Protein AF-A0A8D8WNQ8-F1 (afdb_monomer)

Secondary structure (DSSP, 8-state):
-HHHHHHHHHHHHHH-GGG-SHHHHHHSHHHHHHHHHHHHHHHHHHHHHHHHHHHHHHHHHHHHHTS--------------------TT----TTTT-PPPPP--------

Sequence (111 aa):
MAVMKMCHILHERATKFWLRPDFLFYLSSYSKQQVKLLNIIHTLTKRVVKEKKETLEKNRNEMLSDIPIPPVGLKKEDNIVKDKSVLEGLSYGQSAGLEPRPPKVKKNYLK

Mean predicted aligned error: 17.83 Å

pLDDT: mean 71.75, std 17.75, range [32.66, 95.56]

Solvent-accessible surface area (backbone atoms only — not comparable to full-atom values): 7296 Å² total; per-residue (Å²): 113,54,68,62,54,45,51,49,56,52,50,53,41,71,70,36,75,84,45,58,52,66,67,59,34,62,74,32,76,61,43,64,51,48,53,55,38,49,50,54,52,48,53,53,53,51,47,56,55,50,51,55,49,52,52,50,54,49,54,52,50,56,65,52,68,78,51,95,70,82,95,74,82,85,75,90,74,94,68,97,71,91,75,81,75,73,70,92,76,75,85,78,66,93,66,88,74,73,72,80,78,77,84,84,77,81,82,78,78,81,130

Nearest PDB structures (foldseek):
  6c94-assembly1_A  TM=8.246E-01  e=1.575E-01  Oryctolagus cuniculus

Radius of gyration: 28.08 Å; Cα contacts (8 Å, |Δi|>4): 21; chains: 1; bounding box: 57×80×53 Å

Structure (mmCIF, N/CA/C/O backbone):
data_AF-A0A8D8WNQ8-F1
#
_entry.id   AF-A0A8D8WNQ8-F1
#
loop_
_atom_site.group_PDB
_atom_site.id
_atom_site.type_symbol
_atom_site.label_atom_id
_atom_site.label_alt_id
_atom_site.label_comp_id
_atom_site.label_asym_id
_atom_site.label_entity_id
_atom_site.label_seq_id
_atom_site.pdbx_PDB_ins_code
_atom_site.Cartn_x
_atom_site.Cartn_y
_atom_site.Cartn_z
_atom_site.occupancy
_atom_site.B_iso_or_equiv
_atom_site.auth_seq_id
_atom_site.auth_comp_id
_atom_site.auth_asym_id
_atom_site.auth_atom_id
_atom_site.pdbx_PDB_model_num
ATOM 1 N N . MET A 1 1 ? 9.701 -3.692 6.162 1.00 72.06 1 MET A N 1
ATOM 2 C CA . MET A 1 1 ? 10.330 -2.984 5.016 1.00 72.06 1 MET A CA 1
ATOM 3 C C . MET A 1 1 ? 9.46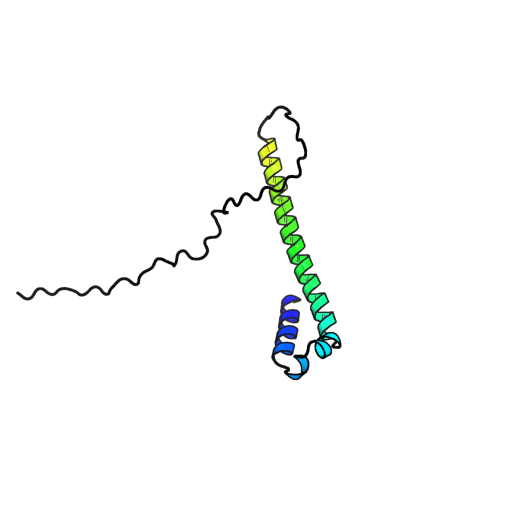4 -2.973 3.735 1.00 72.06 1 MET A C 1
ATOM 5 O O . MET A 1 1 ? 10.015 -2.889 2.645 1.00 72.06 1 MET A O 1
ATOM 9 N N . ALA A 1 2 ? 8.125 -3.051 3.808 1.00 83.25 2 ALA A N 1
ATOM 10 C CA . ALA A 1 2 ? 7.283 -3.086 2.597 1.00 83.25 2 ALA A CA 1
ATOM 11 C C . ALA A 1 2 ? 7.305 -1.752 1.821 1.00 83.25 2 ALA A C 1
ATOM 13 O O . ALA A 1 2 ? 7.481 -1.747 0.608 1.00 83.25 2 ALA A O 1
ATOM 14 N N . VAL A 1 3 ? 7.239 -0.621 2.531 1.00 88.56 3 VAL A N 1
ATOM 15 C CA . VAL A 1 3 ? 7.318 0.725 1.933 1.00 88.56 3 VAL A CA 1
ATOM 16 C C . VAL A 1 3 ? 8.647 0.938 1.195 1.00 88.56 3 VAL A C 1
ATOM 18 O O . VAL A 1 3 ? 8.644 1.346 0.041 1.00 88.56 3 VAL A O 1
ATOM 21 N N . MET A 1 4 ? 9.779 0.556 1.802 1.00 90.06 4 MET A N 1
ATOM 22 C CA . MET A 1 4 ? 11.106 0.680 1.173 1.00 90.06 4 MET A CA 1
ATOM 23 C C . MET A 1 4 ? 11.213 -0.115 -0.135 1.00 90.06 4 MET A C 1
ATOM 25 O O . MET A 1 4 ? 11.732 0.390 -1.126 1.00 90.06 4 MET A O 1
ATOM 29 N N . LYS A 1 5 ? 10.671 -1.341 -0.159 1.00 88.12 5 LYS A N 1
ATOM 30 C CA . LYS A 1 5 ? 10.635 -2.176 -1.369 1.00 88.12 5 LYS A CA 1
ATOM 31 C C . LYS A 1 5 ? 9.732 -1.579 -2.454 1.00 88.12 5 LYS A C 1
ATOM 33 O O . LYS A 1 5 ? 10.077 -1.657 -3.627 1.00 88.12 5 LYS A O 1
ATOM 38 N N . MET A 1 6 ? 8.616 -0.948 -2.078 1.00 89.19 6 MET A N 1
ATOM 39 C CA . MET A 1 6 ? 7.738 -0.253 -3.027 1.00 89.19 6 MET A CA 1
ATOM 40 C C . MET A 1 6 ? 8.445 0.951 -3.658 1.00 89.19 6 MET A C 1
ATOM 42 O O . MET A 1 6 ? 8.436 1.081 -4.879 1.00 89.19 6 MET A O 1
ATOM 46 N N . CYS A 1 7 ? 9.093 1.792 -2.847 1.00 85.75 7 CYS A N 1
ATOM 47 C CA . CYS A 1 7 ? 9.841 2.950 -3.339 1.00 85.75 7 CYS A CA 1
ATOM 48 C C . CYS A 1 7 ? 11.001 2.540 -4.253 1.00 85.75 7 CYS A C 1
ATOM 50 O O . CYS A 1 7 ? 11.247 3.204 -5.253 1.00 85.75 7 CYS A O 1
ATOM 52 N N . HIS A 1 8 ? 11.682 1.430 -3.952 1.00 86.31 8 HIS A N 1
ATOM 53 C CA . HIS A 1 8 ? 12.756 0.916 -4.799 1.00 86.31 8 HIS A CA 1
ATOM 54 C C . HIS A 1 8 ? 12.254 0.533 -6.198 1.00 86.31 8 HIS A C 1
ATOM 56 O O . HIS A 1 8 ? 12.802 1.009 -7.186 1.00 86.31 8 HIS A O 1
ATOM 62 N N . ILE A 1 9 ? 11.156 -0.227 -6.284 1.00 86.38 9 ILE A N 1
ATOM 63 C CA . ILE A 1 9 ? 10.536 -0.607 -7.566 1.00 86.38 9 ILE A CA 1
ATOM 64 C C . ILE A 1 9 ? 10.050 0.635 -8.333 1.00 86.38 9 ILE A C 1
ATOM 66 O O . ILE A 1 9 ? 10.201 0.713 -9.551 1.00 86.38 9 ILE A O 1
ATOM 70 N N . LEU A 1 10 ? 9.494 1.625 -7.627 1.00 85.19 10 LEU A N 1
ATOM 71 C CA . LEU A 1 10 ? 9.053 2.890 -8.222 1.00 85.19 10 LEU A CA 1
ATOM 72 C C . LEU A 1 10 ? 10.220 3.690 -8.809 1.00 85.19 10 LEU A C 1
ATOM 74 O O . LEU A 1 10 ? 10.135 4.144 -9.949 1.00 85.19 10 LEU A O 1
ATOM 78 N N . HIS A 1 11 ? 11.316 3.829 -8.061 1.00 86.62 11 HIS A N 1
ATOM 79 C CA . HIS A 1 11 ? 12.521 4.488 -8.558 1.00 86.62 11 HIS A CA 1
ATOM 80 C C . HIS A 1 11 ? 13.138 3.728 -9.728 1.00 86.62 11 HIS A C 1
ATOM 82 O O . HIS A 1 11 ? 13.542 4.348 -10.703 1.00 86.62 11 HIS A O 1
ATOM 88 N N . GLU A 1 12 ? 13.160 2.400 -9.679 1.00 84.38 12 GLU A N 1
ATOM 89 C CA . GLU A 1 12 ? 13.709 1.577 -10.754 1.00 84.38 12 GLU A CA 1
ATOM 90 C C . GLU A 1 12 ? 12.890 1.688 -12.052 1.00 84.38 12 GLU A C 1
ATOM 92 O O . GLU A 1 12 ? 13.455 1.693 -13.147 1.00 84.38 12 GLU A O 1
ATOM 97 N N . ARG A 1 13 ? 11.567 1.871 -11.943 1.00 79.38 13 ARG A N 1
ATOM 98 C CA . ARG A 1 13 ? 10.690 2.200 -13.078 1.00 79.38 13 ARG A CA 1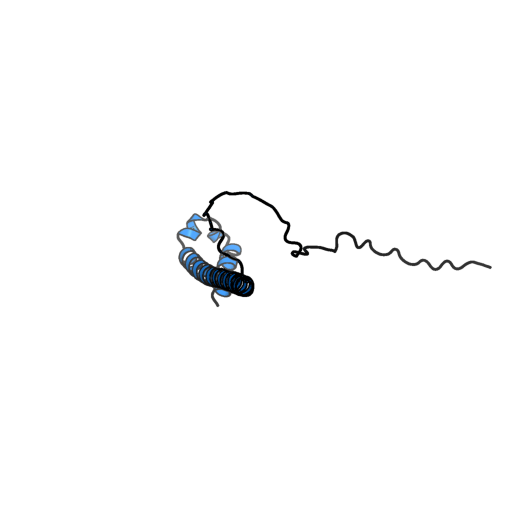
ATOM 99 C C . ARG A 1 13 ? 10.930 3.617 -13.608 1.00 79.38 13 ARG A C 1
ATOM 101 O O . ARG A 1 13 ? 10.835 3.834 -14.812 1.00 79.38 13 ARG A O 1
ATOM 108 N N . ALA A 1 14 ? 11.226 4.572 -12.730 1.00 81.12 14 ALA A N 1
ATOM 109 C CA . ALA A 1 14 ? 11.478 5.959 -13.117 1.00 81.12 14 ALA A CA 1
ATOM 110 C C . ALA A 1 14 ? 12.851 6.150 -13.788 1.00 81.12 14 ALA A C 1
ATOM 112 O O . ALA A 1 14 ? 12.987 7.007 -14.658 1.00 81.12 14 ALA A O 1
ATOM 113 N N . THR A 1 15 ? 13.856 5.349 -13.419 1.00 83.94 15 THR A N 1
ATOM 114 C CA . THR A 1 15 ? 15.216 5.439 -13.977 1.00 83.94 15 THR A CA 1
ATOM 115 C C . THR A 1 15 ? 15.388 4.641 -15.267 1.00 83.94 15 THR A C 1
ATOM 117 O O . THR A 1 15 ? 16.119 5.068 -16.161 1.00 83.94 15 THR A O 1
ATOM 120 N N . LYS A 1 16 ? 14.710 3.497 -15.415 1.00 80.88 16 LYS A N 1
ATOM 121 C CA . LYS A 1 16 ? 14.808 2.671 -16.625 1.00 80.88 16 LYS A CA 1
ATOM 122 C C . LYS A 1 16 ? 13.810 3.138 -17.679 1.00 80.88 16 LYS A C 1
ATOM 124 O O . LYS A 1 16 ? 12.645 2.750 -17.670 1.00 80.88 16 LYS A O 1
ATOM 129 N N . PHE A 1 17 ? 14.301 3.896 -18.659 1.00 73.75 17 PHE A N 1
ATOM 130 C CA . PHE A 1 17 ? 13.499 4.399 -19.782 1.00 73.75 17 PHE A CA 1
ATOM 131 C C . PHE A 1 17 ? 12.774 3.281 -20.563 1.00 73.75 17 PHE A C 1
ATOM 133 O O . PHE A 1 17 ? 11.673 3.486 -21.065 1.00 73.75 17 PHE A O 1
ATOM 140 N N . TRP A 1 18 ? 13.346 2.072 -20.596 1.00 72.00 18 TRP A N 1
ATOM 141 C CA . TRP A 1 18 ? 12.761 0.897 -21.256 1.00 72.00 18 TRP A CA 1
ATOM 142 C C . TRP A 1 18 ? 11.550 0.296 -20.522 1.00 72.00 18 TRP A C 1
ATOM 144 O O . TRP A 1 18 ? 10.758 -0.426 -21.117 1.00 72.00 18 TRP A O 1
ATOM 154 N N . LEU A 1 19 ? 11.383 0.591 -19.229 1.00 68.94 19 LEU A N 1
ATOM 155 C CA . LEU A 1 19 ? 10.265 0.114 -18.403 1.00 68.94 19 LEU A CA 1
ATOM 156 C C . LEU A 1 19 ? 9.113 1.133 -18.313 1.00 68.94 19 LEU A C 1
ATOM 158 O O . LEU A 1 19 ? 8.160 0.940 -17.558 1.00 68.94 19 LEU A O 1
ATOM 162 N N . ARG A 1 20 ? 9.219 2.230 -19.071 1.00 70.88 20 ARG A N 1
ATOM 163 C CA . ARG A 1 20 ? 8.237 3.310 -19.159 1.00 70.88 20 ARG A CA 1
ATOM 164 C C . ARG A 1 20 ? 6.915 2.909 -19.835 1.00 70.88 20 ARG A C 1
ATOM 166 O O . ARG A 1 20 ? 5.886 3.344 -19.318 1.00 70.88 20 ARG A O 1
ATOM 173 N N . PRO A 1 21 ? 6.882 2.107 -20.922 1.00 80.75 21 PRO A N 1
ATOM 174 C CA . PRO A 1 21 ? 5.613 1.647 -21.482 1.00 80.75 21 PRO A CA 1
ATOM 175 C C . PRO A 1 21 ? 4.920 0.648 -20.544 1.00 80.75 21 PRO A C 1
ATOM 177 O O . PRO A 1 21 ? 5.500 -0.363 -20.137 1.00 80.75 21 PRO A O 1
ATOM 180 N N . ASP A 1 22 ? 3.647 0.912 -20.241 1.00 74.88 22 ASP A N 1
ATOM 181 C CA . ASP A 1 22 ? 2.854 0.152 -19.264 1.00 74.88 22 ASP A CA 1
ATOM 182 C C . ASP A 1 22 ? 2.711 -1.341 -19.602 1.00 74.88 22 ASP A C 1
ATOM 184 O O . ASP A 1 22 ? 2.625 -2.173 -18.699 1.00 74.88 22 ASP A O 1
ATOM 188 N N . PHE A 1 23 ? 2.765 -1.711 -20.886 1.00 77.25 23 PHE A N 1
ATOM 189 C CA . PHE A 1 23 ? 2.703 -3.107 -21.330 1.00 77.25 23 PHE A CA 1
ATOM 190 C C . PHE A 1 23 ? 3.900 -3.940 -20.840 1.00 77.25 23 PHE A C 1
ATOM 192 O O . PHE A 1 23 ? 3.721 -5.024 -20.282 1.00 77.25 23 PHE A O 1
ATOM 199 N N . LEU A 1 24 ? 5.124 -3.416 -20.986 1.00 77.00 24 LEU A N 1
ATOM 200 C CA . LEU A 1 24 ? 6.339 -4.095 -20.516 1.00 77.00 24 LEU A CA 1
ATOM 201 C C . LEU A 1 24 ? 6.369 -4.180 -18.991 1.00 77.00 24 LEU A C 1
ATOM 203 O O . LEU A 1 24 ? 6.840 -5.166 -18.424 1.00 77.00 24 LEU A O 1
ATOM 207 N N . PHE A 1 25 ? 5.824 -3.164 -18.324 1.00 78.38 25 PHE A N 1
ATOM 208 C CA . PHE A 1 25 ? 5.702 -3.161 -16.877 1.00 78.38 25 PHE A CA 1
ATOM 209 C C . PHE A 1 25 ? 4.713 -4.224 -16.376 1.00 78.38 25 PHE A C 1
ATOM 211 O O . PHE A 1 25 ? 5.014 -4.938 -15.420 1.00 78.38 25 PHE A O 1
ATOM 218 N N . TYR A 1 26 ? 3.560 -4.372 -17.036 1.00 78.62 26 TYR A N 1
ATOM 219 C CA . TYR A 1 26 ? 2.562 -5.380 -16.675 1.00 78.62 26 TYR A CA 1
ATOM 220 C C . TYR A 1 26 ? 3.058 -6.810 -16.926 1.00 78.62 26 TYR A C 1
ATOM 222 O O . TYR A 1 26 ? 2.797 -7.701 -16.116 1.00 78.62 26 TYR A O 1
ATOM 230 N N . LEU A 1 27 ? 3.814 -7.017 -18.010 1.00 80.88 27 LEU A N 1
ATOM 231 C CA . LEU A 1 27 ? 4.440 -8.303 -18.328 1.00 80.88 27 LEU A CA 1
ATOM 232 C C . LEU A 1 27 ? 5.574 -8.661 -17.350 1.00 80.88 27 LEU A C 1
ATOM 234 O O . LEU A 1 27 ? 5.889 -9.834 -17.143 1.00 80.88 27 LEU A O 1
ATOM 238 N N . SER A 1 28 ? 6.174 -7.658 -16.713 1.00 82.12 28 SER A N 1
ATOM 239 C CA . SER A 1 28 ? 7.260 -7.844 -15.763 1.00 82.12 28 SER A CA 1
ATOM 240 C 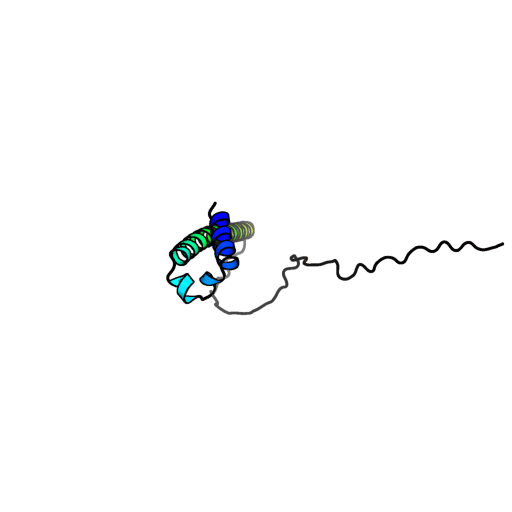C . SER A 1 28 ? 6.803 -8.396 -14.404 1.00 82.12 28 SER A C 1
ATOM 242 O O . SER A 1 28 ? 5.716 -8.116 -13.893 1.00 82.12 28 SER A O 1
ATOM 244 N N . SER A 1 29 ? 7.699 -9.131 -13.741 1.00 81.06 29 SER A N 1
ATOM 245 C CA . SER A 1 29 ? 7.524 -9.609 -12.366 1.00 81.06 29 SER A CA 1
ATOM 246 C C . SER A 1 29 ? 7.377 -8.474 -11.337 1.00 81.06 29 SER A C 1
ATOM 248 O O . SER A 1 29 ? 6.824 -8.710 -10.258 1.00 81.06 29 SER A O 1
ATOM 250 N N . TYR A 1 30 ? 7.797 -7.244 -11.668 1.00 82.69 30 TYR A N 1
ATOM 251 C CA . TYR A 1 30 ? 7.647 -6.063 -10.810 1.00 82.69 30 TYR A CA 1
ATOM 252 C C . TYR A 1 30 ? 6.181 -5.688 -10.553 1.00 82.69 30 TYR A C 1
ATOM 254 O O . TYR A 1 30 ? 5.847 -5.322 -9.425 1.00 82.69 30 TYR A O 1
ATOM 262 N N . SER A 1 31 ? 5.287 -5.853 -11.536 1.00 83.25 31 SER A N 1
ATOM 263 C CA . SER A 1 31 ? 3.852 -5.553 -11.390 1.00 83.25 31 SER A CA 1
ATOM 264 C C . SER A 1 31 ? 3.216 -6.370 -10.255 1.00 83.25 31 SER A C 1
ATOM 266 O O . SER A 1 31 ? 2.603 -5.828 -9.330 1.00 83.25 31 SER A O 1
ATOM 268 N N . LYS A 1 32 ? 3.475 -7.685 -10.231 1.00 88.12 32 LYS A N 1
ATOM 269 C CA . LYS A 1 32 ? 2.972 -8.592 -9.182 1.00 88.12 32 LYS A CA 1
ATOM 270 C C . LYS A 1 32 ? 3.517 -8.233 -7.797 1.00 88.12 32 LYS A C 1
ATOM 272 O O . LYS A 1 32 ? 2.811 -8.369 -6.798 1.00 88.12 32 LYS A O 1
A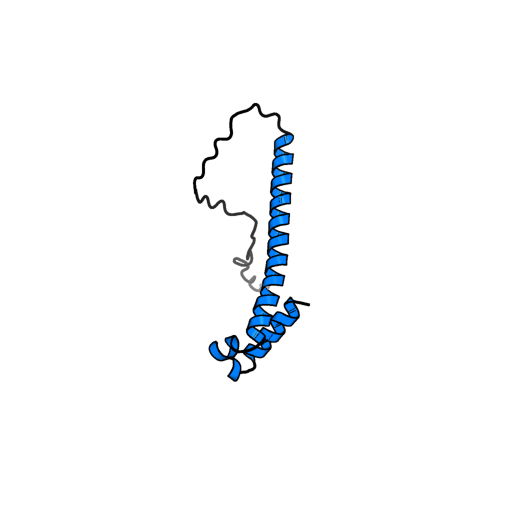TOM 277 N N . GLN A 1 33 ? 4.773 -7.792 -7.722 1.00 88.38 33 GLN A N 1
ATOM 278 C CA . GLN A 1 33 ? 5.395 -7.380 -6.463 1.00 88.38 33 GLN A CA 1
ATOM 279 C C . GLN A 1 33 ? 4.822 -6.054 -5.957 1.00 88.38 33 GLN A C 1
ATOM 281 O O . GLN A 1 33 ? 4.498 -5.953 -4.775 1.00 88.38 33 GLN A O 1
ATOM 286 N N . GLN A 1 34 ? 4.618 -5.075 -6.843 1.00 86.75 34 GLN A N 1
ATOM 287 C CA . GLN A 1 34 ? 4.006 -3.795 -6.494 1.00 86.75 34 GLN A CA 1
ATOM 288 C C . GLN A 1 34 ? 2.599 -3.989 -5.914 1.00 86.75 34 GLN A C 1
ATOM 290 O O . GLN A 1 34 ? 2.302 -3.431 -4.860 1.00 86.75 34 GLN A O 1
ATOM 295 N N . VAL A 1 35 ? 1.761 -4.831 -6.532 1.00 90.00 35 VAL A N 1
ATOM 296 C CA . VAL A 1 35 ? 0.401 -5.121 -6.035 1.00 90.00 35 VAL A CA 1
ATOM 297 C C . VAL A 1 35 ? 0.430 -5.753 -4.639 1.00 90.00 35 VAL A C 1
ATOM 299 O O . VAL A 1 35 ? -0.321 -5.343 -3.755 1.00 90.00 35 VAL A O 1
ATOM 302 N N . LYS A 1 36 ? 1.333 -6.712 -4.394 1.00 92.06 36 LYS A N 1
ATOM 303 C CA . LYS A 1 36 ? 1.493 -7.328 -3.063 1.00 92.06 36 LYS A CA 1
ATOM 304 C C . LYS A 1 36 ? 1.911 -6.308 -2.004 1.00 92.06 36 LYS A C 1
ATOM 306 O O . LYS A 1 36 ? 1.364 -6.309 -0.904 1.00 92.06 36 LYS A O 1
ATOM 311 N N . LEU A 1 37 ? 2.866 -5.438 -2.329 1.00 91.62 37 LEU A N 1
ATOM 312 C CA . LEU A 1 37 ? 3.345 -4.397 -1.417 1.00 91.62 37 LEU A CA 1
ATOM 313 C C . LEU A 1 37 ? 2.244 -3.375 -1.111 1.00 91.62 37 LEU A C 1
ATOM 315 O O . LEU A 1 37 ? 2.052 -3.015 0.050 1.00 91.62 37 LEU A O 1
ATOM 319 N N . LEU A 1 38 ? 1.479 -2.975 -2.129 1.00 91.50 38 LEU A N 1
ATOM 320 C CA . LEU A 1 38 ? 0.365 -2.044 -1.984 1.00 91.50 38 LEU A CA 1
ATOM 321 C C . LEU A 1 38 ? -0.765 -2.636 -1.126 1.00 91.50 38 LEU A C 1
ATOM 323 O O . LEU A 1 38 ? -1.306 -1.945 -0.264 1.00 91.50 38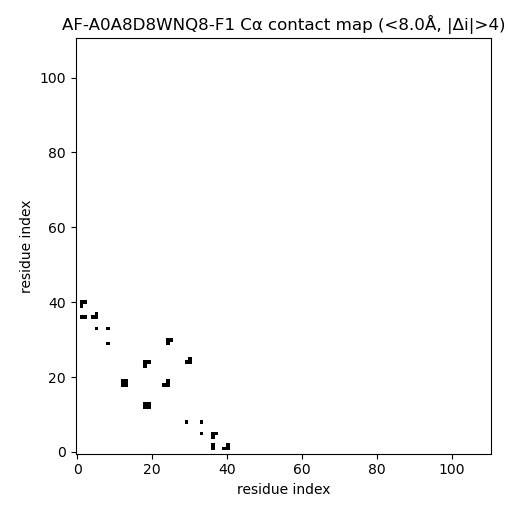 LEU A O 1
ATOM 327 N N . ASN A 1 39 ? -1.057 -3.931 -1.280 1.00 94.06 39 ASN A N 1
ATOM 328 C CA . ASN A 1 39 ? -2.011 -4.639 -0.425 1.00 94.06 39 ASN A CA 1
ATOM 329 C C . ASN A 1 39 ? -1.599 -4.603 1.048 1.00 94.06 39 ASN A C 1
ATOM 331 O O . ASN A 1 39 ? -2.425 -4.284 1.896 1.00 94.06 39 ASN A O 1
ATOM 335 N N . ILE A 1 40 ? -0.326 -4.866 1.361 1.00 94.25 40 ILE A N 1
ATOM 336 C CA . ILE A 1 40 ? 0.171 -4.816 2.745 1.00 94.25 40 ILE A CA 1
ATOM 337 C C . ILE A 1 40 ? -0.031 -3.418 3.342 1.00 94.25 40 ILE A C 1
ATOM 339 O O . ILE A 1 40 ? -0.546 -3.296 4.453 1.00 94.25 40 ILE A O 1
ATOM 343 N N . ILE A 1 41 ? 0.335 -2.366 2.603 1.00 92.50 41 ILE A N 1
ATOM 344 C CA . ILE A 1 41 ? 0.182 -0.978 3.058 1.00 92.50 41 ILE A CA 1
ATOM 345 C C . ILE A 1 41 ? -1.297 -0.662 3.301 1.00 92.50 41 ILE A C 1
ATOM 347 O O . ILE A 1 41 ? -1.655 -0.193 4.380 1.00 92.50 41 ILE A O 1
ATOM 351 N N . HIS A 1 42 ? -2.176 -0.995 2.354 1.00 93.38 42 HIS A N 1
ATOM 352 C CA . HIS A 1 42 ? -3.608 -0.763 2.513 1.00 93.38 42 HIS A CA 1
ATOM 353 C C . HIS A 1 42 ? -4.220 -1.551 3.665 1.00 93.38 42 HIS A C 1
ATOM 355 O O . HIS A 1 42 ? -5.077 -1.012 4.358 1.00 93.38 42 HIS A O 1
ATOM 361 N N . THR A 1 43 ? -3.805 -2.795 3.902 1.00 95.00 43 THR A N 1
ATOM 362 C CA . THR A 1 43 ? -4.292 -3.575 5.044 1.00 95.00 43 THR A CA 1
ATOM 363 C C . THR A 1 43 ? -3.913 -2.912 6.364 1.00 95.00 43 THR A C 1
ATOM 365 O O . THR A 1 43 ? -4.756 -2.817 7.257 1.00 95.00 43 THR A O 1
ATOM 368 N N . LEU A 1 44 ? -2.684 -2.402 6.478 1.00 92.44 44 LEU A N 1
ATOM 369 C CA . LEU A 1 44 ? -2.238 -1.671 7.665 1.00 92.44 44 LEU A CA 1
ATOM 370 C C . LEU A 1 44 ? -3.049 -0.385 7.860 1.00 92.44 44 LEU A C 1
ATOM 372 O O . LEU A 1 44 ? -3.612 -0.176 8.933 1.00 92.44 44 LEU A O 1
ATOM 376 N N . THR A 1 45 ? -3.191 0.441 6.821 1.00 94.12 45 THR A N 1
ATOM 377 C CA . THR A 1 45 ? -3.961 1.691 6.910 1.00 94.12 45 THR A CA 1
ATOM 378 C C . THR A 1 45 ? -5.436 1.433 7.221 1.00 94.12 45 THR A C 1
ATOM 380 O O . THR A 1 45 ? -6.002 2.090 8.089 1.00 94.12 45 THR A O 1
ATOM 383 N N . LYS A 1 46 ? -6.062 0.443 6.569 1.00 94.94 46 LYS A N 1
ATOM 384 C CA . LYS A 1 46 ? -7.462 0.064 6.820 1.00 94.94 46 LYS A CA 1
ATOM 385 C C . LYS A 1 46 ? -7.678 -0.386 8.261 1.00 94.94 46 LYS A C 1
ATOM 387 O O . LYS A 1 46 ? -8.701 -0.039 8.841 1.00 94.94 46 LYS A O 1
ATOM 392 N N . ARG A 1 47 ? -6.725 -1.122 8.846 1.00 95.19 47 ARG A N 1
ATOM 393 C CA . ARG A 1 47 ? -6.790 -1.525 10.255 1.00 95.19 47 ARG A CA 1
ATOM 394 C C . ARG A 1 47 ? -6.776 -0.310 11.177 1.00 95.19 47 ARG A C 1
ATOM 396 O O . ARG A 1 47 ? -7.669 -0.197 12.002 1.00 95.19 47 ARG A O 1
ATOM 403 N N . VAL A 1 48 ? -5.833 0.612 10.988 1.00 94.75 48 VAL A N 1
ATOM 404 C CA . VAL A 1 48 ? -5.719 1.817 11.829 1.00 94.75 48 VAL A CA 1
ATOM 405 C C . VAL A 1 48 ? -6.962 2.701 11.716 1.00 94.75 48 VAL A C 1
ATOM 407 O O . VAL A 1 48 ? -7.459 3.205 12.718 1.00 94.75 48 VAL A O 1
ATOM 410 N N . VAL A 1 49 ? -7.501 2.873 10.505 1.00 94.12 49 VAL A N 1
ATOM 411 C CA . VAL A 1 49 ? -8.740 3.639 10.294 1.00 94.12 49 VAL A CA 1
ATOM 412 C C . VAL A 1 49 ? -9.931 2.959 10.970 1.00 94.12 49 VAL A C 1
ATOM 414 O O . VAL A 1 49 ? -10.730 3.633 11.615 1.00 94.12 49 VAL A O 1
ATOM 417 N N . LYS A 1 50 ? -10.043 1.631 10.854 1.00 95.56 50 LYS A N 1
ATOM 418 C CA . LYS A 1 50 ? -11.100 0.854 11.510 1.00 95.56 50 LYS A CA 1
ATOM 419 C C . LYS A 1 50 ? -11.010 0.966 13.032 1.00 95.56 50 LYS A C 1
ATOM 421 O O . LYS A 1 50 ? -12.010 1.266 13.668 1.00 95.56 50 LYS A O 1
ATOM 426 N N . GLU A 1 51 ? -9.819 0.790 13.589 1.00 93.88 51 GLU A N 1
ATOM 427 C CA . GLU A 1 51 ? -9.569 0.880 15.027 1.00 93.88 51 GLU A CA 1
ATOM 428 C C . GLU A 1 51 ? -9.903 2.273 15.570 1.00 93.88 51 GLU A C 1
ATOM 430 O O . GLU A 1 51 ? -10.635 2.387 16.548 1.00 93.88 51 GLU A O 1
ATOM 435 N N . LYS A 1 52 ? -9.474 3.341 14.882 1.00 91.50 52 LYS A N 1
ATOM 436 C CA . LYS A 1 52 ? -9.860 4.713 15.247 1.00 91.50 52 LYS A CA 1
ATOM 437 C C . LYS A 1 52 ? -11.366 4.941 15.182 1.00 91.50 52 LYS A C 1
ATOM 439 O O . LYS A 1 52 ? -11.904 5.668 16.005 1.00 91.50 52 LYS A O 1
ATOM 444 N N . LYS A 1 53 ? -12.054 4.354 14.202 1.00 91.75 53 LYS A N 1
ATOM 445 C CA . LYS A 1 53 ? -13.511 4.464 14.120 1.00 91.75 53 LYS A CA 1
ATOM 446 C C . LYS A 1 53 ? -14.173 3.756 15.302 1.00 91.75 53 LYS A C 1
ATOM 448 O O . LYS A 1 53 ? -15.035 4.335 15.943 1.00 91.75 53 LYS A O 1
ATOM 453 N N . GLU A 1 54 ? -13.748 2.538 15.621 1.00 92.06 54 GLU A N 1
ATOM 454 C CA . GLU A 1 54 ? -14.306 1.760 16.733 1.00 92.06 54 GLU A CA 1
ATOM 455 C C . GLU A 1 54 ? -14.086 2.430 18.093 1.00 92.06 54 GLU A C 1
ATOM 457 O O . GLU A 1 54 ? -14.997 2.429 18.917 1.00 92.06 54 GLU A O 1
ATOM 462 N N . THR A 1 55 ? -12.917 3.027 18.338 1.00 88.81 55 THR A N 1
ATOM 463 C CA . THR A 1 55 ? -12.674 3.762 19.587 1.00 88.81 55 THR A CA 1
ATOM 464 C C . THR A 1 55 ? -13.537 5.014 19.691 1.00 88.81 55 THR A C 1
ATOM 466 O O . THR A 1 55 ? -14.045 5.292 20.774 1.00 88.81 55 THR A O 1
ATOM 469 N N . LEU A 1 56 ? -13.762 5.734 18.589 1.00 89.06 56 LEU A N 1
ATOM 470 C CA . LEU A 1 56 ? -14.669 6.885 18.565 1.00 89.06 56 LEU A CA 1
ATOM 471 C C . LEU A 1 56 ? -16.124 6.482 18.832 1.00 89.06 56 LEU A C 1
ATOM 473 O O . LEU A 1 56 ? -16.783 7.130 19.637 1.00 89.06 56 LEU A O 1
ATOM 477 N N . GLU A 1 57 ? -16.616 5.406 18.212 1.00 88.25 57 GLU A N 1
ATOM 478 C CA . GLU A 1 57 ? -17.977 4.905 18.460 1.00 88.25 57 GLU A CA 1
ATOM 479 C C . GLU A 1 57 ? -18.153 4.436 19.913 1.00 88.25 57 GLU A C 1
ATOM 481 O O . GLU A 1 57 ? -19.168 4.732 20.538 1.00 88.25 57 GLU A O 1
ATOM 486 N N . LYS A 1 58 ? -17.152 3.751 20.486 1.00 87.06 58 LYS A N 1
ATOM 487 C CA . LYS A 1 58 ? -17.168 3.353 21.904 1.00 87.06 58 LYS A CA 1
ATOM 488 C C . LYS A 1 58 ? -17.206 4.563 22.833 1.00 87.06 58 LYS A C 1
ATOM 490 O O . LYS A 1 58 ? -18.113 4.644 23.648 1.00 87.06 58 LYS A O 1
ATOM 495 N N . ASN A 1 59 ? -16.313 5.536 22.640 1.00 81.12 59 ASN A N 1
ATOM 496 C CA . ASN A 1 59 ? -16.304 6.771 23.433 1.00 81.12 59 ASN A CA 1
ATOM 497 C C . ASN A 1 59 ? -17.620 7.552 23.295 1.00 81.12 59 ASN A C 1
ATOM 499 O O . ASN A 1 59 ? -18.107 8.117 24.267 1.00 81.12 59 ASN A O 1
ATOM 503 N N . ARG A 1 60 ? -18.227 7.571 22.101 1.00 79.75 60 ARG A N 1
ATOM 504 C CA . ARG A 1 60 ? -19.537 8.199 21.885 1.00 79.75 60 ARG A CA 1
ATOM 505 C C . ARG A 1 60 ? -20.635 7.491 22.676 1.00 79.75 60 ARG A C 1
ATOM 507 O O . ARG A 1 60 ? -21.456 8.160 23.289 1.00 79.75 60 ARG A O 1
ATOM 514 N N . ASN A 1 61 ? -20.660 6.161 22.659 1.00 76.06 61 ASN A N 1
ATOM 515 C CA . ASN A 1 61 ? -21.658 5.382 23.390 1.00 76.06 61 ASN A CA 1
ATOM 516 C C . ASN A 1 61 ? -21.463 5.480 24.909 1.00 76.06 61 ASN A C 1
ATOM 518 O O . ASN A 1 61 ? -22.451 5.600 25.623 1.00 76.06 61 ASN A O 1
ATOM 522 N N . GLU A 1 62 ? -20.216 5.495 25.382 1.00 76.31 62 GLU A N 1
ATOM 523 C CA . GLU A 1 62 ? -19.864 5.714 26.792 1.00 76.31 62 GLU A CA 1
ATOM 524 C C . GLU A 1 62 ? -20.278 7.123 27.258 1.00 76.31 62 GLU A C 1
ATOM 526 O O . GLU A 1 62 ? -20.900 7.276 28.304 1.00 76.31 62 GLU A O 1
ATOM 531 N N . MET A 1 63 ? -20.063 8.154 26.432 1.00 68.81 63 MET A N 1
ATOM 532 C CA . MET A 1 63 ? -20.536 9.518 26.713 1.00 68.81 63 MET A CA 1
ATOM 533 C C . MET A 1 63 ? -22.072 9.619 26.764 1.00 68.81 63 MET A C 1
ATOM 535 O O . MET A 1 63 ? -22.617 10.443 27.495 1.00 68.81 63 MET A O 1
ATOM 539 N N . LEU A 1 64 ? -22.786 8.801 25.984 1.00 66.94 64 LEU A N 1
ATOM 540 C CA . LEU A 1 64 ? -24.252 8.768 25.978 1.00 66.94 64 LEU A CA 1
ATOM 541 C C . LEU A 1 64 ? -24.840 7.930 27.125 1.00 66.94 64 LEU A C 1
ATOM 543 O O . LEU A 1 64 ? -25.983 8.177 27.502 1.00 66.94 64 LEU A O 1
ATOM 547 N N . SER A 1 65 ? -24.100 6.964 27.684 1.00 62.31 65 SER A N 1
ATOM 548 C CA . SER A 1 65 ? -24.587 6.116 28.784 1.00 62.31 65 SER A CA 1
ATOM 549 C C . SER A 1 65 ? -24.638 6.813 30.144 1.00 62.31 65 SER A C 1
ATOM 551 O O . SER A 1 65 ? -25.388 6.370 31.010 1.00 62.31 65 SER A O 1
ATOM 553 N N . ASP A 1 66 ? -23.912 7.919 30.320 1.00 60.00 66 ASP A N 1
ATOM 554 C CA . ASP A 1 66 ? -23.907 8.696 31.570 1.00 60.00 66 ASP A CA 1
ATOM 555 C C . ASP A 1 66 ? -25.073 9.700 31.672 1.00 60.00 66 ASP A C 1
ATOM 557 O O . ASP A 1 66 ? -25.240 10.367 32.695 1.00 60.00 66 ASP A O 1
ATOM 561 N N . ILE A 1 67 ? -25.913 9.806 30.635 1.00 59.22 67 ILE A N 1
ATOM 562 C CA . ILE A 1 67 ? -27.089 10.683 30.622 1.00 59.22 67 ILE A CA 1
ATOM 563 C C . ILE A 1 67 ? -28.347 9.802 30.701 1.00 59.22 67 ILE A C 1
ATOM 565 O O . ILE A 1 67 ? -28.658 9.098 29.737 1.00 59.22 67 ILE A O 1
ATOM 569 N N . PRO A 1 68 ? -29.120 9.827 31.806 1.00 53.47 68 PRO A N 1
ATOM 570 C CA . PRO A 1 68 ? -30.402 9.135 31.868 1.00 53.47 68 PRO A CA 1
ATOM 571 C C . PRO A 1 68 ? -31.391 9.811 30.910 1.00 53.47 68 PRO A C 1
ATOM 573 O O . PRO A 1 68 ? -31.926 10.877 31.212 1.00 53.47 68 PRO A O 1
ATOM 576 N N . ILE A 1 69 ? -31.630 9.217 29.739 1.00 57.62 69 ILE A N 1
ATOM 577 C CA . ILE A 1 69 ? -32.613 9.718 28.770 1.00 57.62 69 ILE A CA 1
ATOM 578 C C . ILE A 1 69 ? -33.707 8.647 28.599 1.00 57.62 69 ILE A C 1
ATOM 580 O O . ILE A 1 69 ? -33.389 7.519 28.215 1.00 57.62 69 ILE A O 1
ATOM 584 N N . PRO A 1 70 ? -34.988 8.952 28.897 1.00 52.66 70 PRO A N 1
ATOM 585 C CA . PRO A 1 70 ? -36.110 8.032 28.690 1.00 52.66 70 PRO A CA 1
ATOM 586 C C . PRO A 1 70 ? -36.317 7.703 27.195 1.00 52.66 70 PRO A C 1
ATOM 588 O O . PRO A 1 70 ? -35.923 8.485 26.327 1.00 52.66 70 PRO A O 1
ATOM 591 N N . PRO A 1 71 ? -36.931 6.549 26.864 1.00 52.47 71 PRO A N 1
ATOM 592 C CA . PRO A 1 71 ? -36.862 5.967 25.528 1.00 52.47 71 PRO A CA 1
ATOM 593 C C . PRO A 1 71 ? -37.710 6.749 24.519 1.00 52.47 71 PRO A C 1
ATOM 595 O O . PRO A 1 71 ? -38.931 6.618 24.481 1.00 52.47 71 PRO A O 1
ATOM 598 N N . VAL A 1 72 ? -37.055 7.507 23.639 1.00 43.88 72 VAL A N 1
ATOM 599 C CA . VAL A 1 72 ? -37.655 7.990 22.388 1.00 43.88 72 VAL A CA 1
ATOM 600 C C . VAL A 1 72 ? -36.962 7.270 21.235 1.00 43.88 72 VAL A C 1
ATOM 602 O O . VAL A 1 72 ? -35.749 7.350 21.061 1.00 43.88 72 VAL A O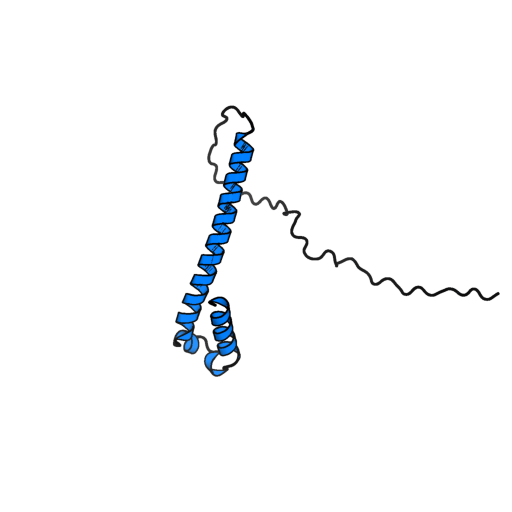 1
ATOM 605 N N . GLY A 1 73 ? -37.750 6.474 20.509 1.00 44.88 73 GLY A N 1
ATOM 606 C CA . GLY A 1 73 ? -37.286 5.459 19.567 1.00 44.88 73 GLY A CA 1
ATOM 607 C C . GLY A 1 73 ? -36.409 5.983 18.430 1.00 44.88 73 GLY A C 1
ATOM 608 O O . GLY A 1 73 ? -36.765 6.924 17.722 1.00 44.88 73 GLY A O 1
ATOM 609 N N . LEU A 1 74 ? -35.294 5.286 18.198 1.00 43.19 74 LEU A N 1
ATOM 610 C CA . LEU A 1 74 ? -34.495 5.411 16.983 1.00 43.19 74 LEU A CA 1
ATOM 611 C C . LEU A 1 74 ? -35.273 4.815 15.802 1.00 43.19 74 LEU A C 1
ATOM 613 O O . LEU A 1 74 ? -35.294 3.599 15.597 1.00 43.19 74 LEU A O 1
ATOM 617 N N . LYS A 1 75 ? -35.883 5.677 14.988 1.00 40.88 75 LYS A N 1
ATOM 618 C CA . LYS A 1 75 ? -36.153 5.341 13.590 1.00 40.88 75 LYS A CA 1
ATOM 619 C C . LYS A 1 75 ? -34.828 5.420 12.832 1.00 40.88 75 LYS A C 1
ATOM 621 O O . LYS A 1 75 ? -34.143 6.437 12.875 1.00 40.88 75 LYS A O 1
ATOM 626 N N . LYS A 1 76 ? -34.459 4.326 12.164 1.00 45.00 76 LYS A N 1
ATOM 627 C CA . LYS A 1 76 ? -33.430 4.333 11.122 1.00 45.00 76 LYS A CA 1
ATOM 628 C C . LYS A 1 76 ? -33.988 5.140 9.951 1.00 45.00 76 LYS A C 1
ATOM 630 O O . LYS A 1 76 ? -34.946 4.693 9.331 1.00 45.00 76 LYS A O 1
ATOM 635 N N . GLU A 1 77 ? -33.409 6.300 9.671 1.00 32.66 77 GLU A N 1
ATOM 636 C CA . GLU A 1 77 ? -33.645 7.023 8.423 1.00 32.66 77 GLU A CA 1
ATOM 637 C C . GLU A 1 77 ? -32.314 7.212 7.703 1.00 32.66 77 GLU A C 1
ATOM 639 O O . GLU A 1 77 ? -31.461 8.013 8.083 1.00 32.66 77 GLU A O 1
ATOM 644 N N . ASP A 1 78 ? -32.152 6.415 6.651 1.00 40.91 78 ASP A N 1
ATOM 645 C CA . ASP A 1 78 ? -31.183 6.632 5.595 1.00 40.91 78 ASP A CA 1
ATOM 646 C C . ASP A 1 78 ? -31.580 7.910 4.849 1.00 40.91 78 ASP A C 1
ATOM 648 O O . ASP A 1 78 ? -32.467 7.881 4.003 1.00 40.91 78 ASP A O 1
ATOM 652 N N . ASN A 1 79 ? -30.948 9.046 5.147 1.00 34.88 79 ASN A N 1
ATOM 653 C CA . ASN A 1 79 ? -31.007 10.204 4.259 1.00 34.88 79 ASN A CA 1
ATOM 654 C C . ASN A 1 79 ? -29.673 10.948 4.214 1.00 34.88 79 ASN A C 1
ATOM 656 O O . ASN A 1 79 ? -29.175 11.508 5.189 1.00 34.88 79 ASN A O 1
ATOM 660 N N . ILE A 1 80 ? -29.104 10.937 3.011 1.00 45.97 80 ILE A N 1
ATOM 661 C CA . ILE A 1 80 ? -27.986 11.753 2.562 1.00 45.97 80 ILE A CA 1
ATOM 662 C C . ILE A 1 80 ? -28.391 13.224 2.714 1.00 45.97 80 ILE A C 1
ATOM 664 O O . ILE A 1 80 ? -29.113 13.759 1.879 1.00 45.97 80 ILE A O 1
ATOM 668 N N . VAL A 1 81 ? -27.886 13.900 3.746 1.00 38.41 81 VAL A N 1
ATOM 669 C CA . VAL A 1 81 ? -27.821 15.364 3.778 1.00 38.41 81 VAL A CA 1
ATOM 670 C C . VAL A 1 81 ? -26.385 15.765 4.065 1.00 38.41 81 VAL A C 1
ATOM 672 O O . VAL A 1 81 ? -25.773 15.444 5.079 1.00 38.41 81 VAL A O 1
ATOM 675 N N . LYS A 1 82 ? -25.833 16.415 3.053 1.00 41.84 82 LYS A N 1
ATOM 676 C CA . LYS A 1 82 ? -24.459 16.858 2.902 1.00 41.84 82 LYS A CA 1
ATOM 677 C C . LYS A 1 82 ? -24.287 18.151 3.693 1.00 41.84 82 LYS A C 1
ATOM 679 O O . LYS A 1 82 ? -24.181 19.205 3.077 1.00 41.84 82 LYS A O 1
ATOM 684 N N . ASP A 1 83 ? -24.294 18.082 5.023 1.00 34.66 83 ASP A N 1
ATOM 685 C CA . ASP A 1 83 ? -23.960 19.254 5.828 1.00 34.66 83 ASP A CA 1
ATOM 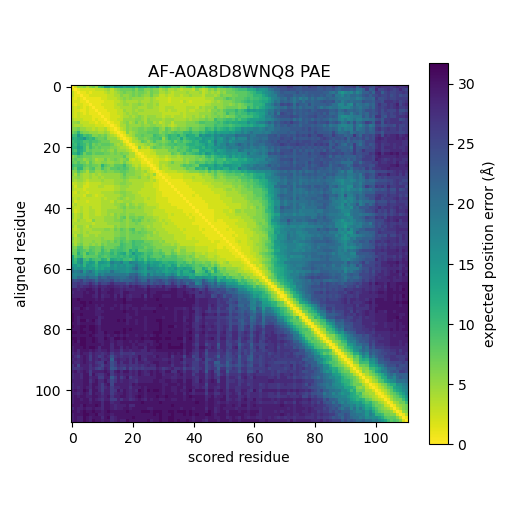686 C C . ASP A 1 83 ? -22.446 19.326 6.026 1.00 34.66 83 ASP A C 1
ATOM 688 O O . ASP A 1 83 ? -21.812 18.491 6.675 1.00 34.66 83 ASP A O 1
ATOM 692 N N . LYS A 1 84 ? -21.845 20.298 5.347 1.00 46.16 84 LYS A N 1
ATOM 693 C CA . LYS A 1 84 ? -20.425 20.614 5.436 1.00 46.16 84 LYS A CA 1
ATOM 694 C C . LYS A 1 84 ? -20.226 21.473 6.680 1.00 46.16 84 LYS A C 1
ATOM 696 O O . LYS A 1 84 ? -19.929 22.658 6.558 1.00 46.16 84 LYS A O 1
ATOM 701 N N . SER A 1 85 ? -20.338 20.888 7.870 1.00 43.00 85 SER A N 1
ATOM 702 C CA . SER A 1 85 ? -19.739 21.505 9.050 1.00 43.00 85 SER A CA 1
ATOM 703 C C . SER A 1 85 ? -18.229 21.337 8.914 1.00 43.00 85 SER A C 1
ATOM 705 O O . SER A 1 85 ? -17.649 20.297 9.238 1.00 43.00 85 SER A O 1
ATOM 707 N N . VAL A 1 86 ? -17.631 22.348 8.290 1.00 49.34 86 VAL A N 1
ATOM 708 C CA . VAL A 1 86 ? -16.210 22.673 8.303 1.00 49.34 86 VAL A CA 1
ATOM 709 C C . VAL A 1 86 ? -15.633 22.234 9.645 1.00 49.34 86 VAL A C 1
ATOM 711 O O . VAL A 1 86 ? -15.974 22.785 10.686 1.00 49.34 86 VAL A O 1
ATOM 714 N N . LEU A 1 87 ? -14.812 21.185 9.625 1.00 50.88 87 LEU A N 1
ATOM 715 C CA . LEU A 1 87 ? -14.069 20.757 10.798 1.00 50.88 87 LEU A CA 1
ATOM 716 C C . LEU A 1 87 ? -13.051 21.872 11.081 1.00 50.88 87 LEU A C 1
ATOM 718 O O . LEU A 1 87 ? -12.008 21.944 10.424 1.00 50.88 87 LEU A O 1
ATOM 722 N N . GLU A 1 88 ? -13.397 22.775 12.001 1.00 52.84 88 GLU A N 1
ATOM 723 C CA . GLU A 1 88 ? -12.541 23.819 12.582 1.00 52.84 88 GLU A CA 1
ATOM 724 C C . GLU A 1 88 ? -11.331 23.184 13.286 1.00 52.84 88 GLU A C 1
ATOM 726 O O . GLU A 1 88 ? -11.245 23.096 14.506 1.00 52.84 88 GLU A O 1
ATOM 731 N N . GLY A 1 89 ? -10.388 22.661 12.509 1.00 54.25 89 GLY A N 1
ATOM 732 C CA . GLY A 1 89 ? -9.234 21.964 13.072 1.00 54.25 89 GLY A CA 1
ATOM 733 C C . GLY A 1 89 ? -8.165 21.536 12.077 1.00 54.25 89 GLY A C 1
ATOM 734 O O . GLY A 1 89 ? -7.098 21.090 12.488 1.00 54.25 89 GLY A O 1
ATOM 735 N N . LEU A 1 90 ? -8.386 21.700 10.774 1.00 51.28 90 LEU A N 1
ATOM 736 C CA . LEU A 1 90 ? -7.343 21.517 9.766 1.00 51.28 90 LEU A CA 1
ATOM 737 C C . LEU A 1 90 ? -6.756 22.883 9.408 1.00 51.28 90 LEU A C 1
ATOM 739 O 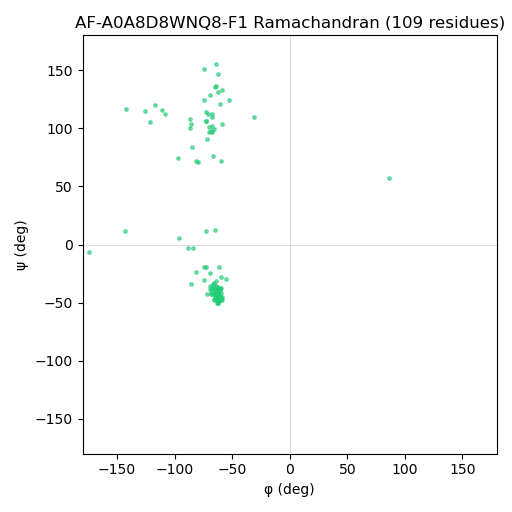O . LEU A 1 90 ? -7.040 23.456 8.360 1.00 51.28 90 LEU A 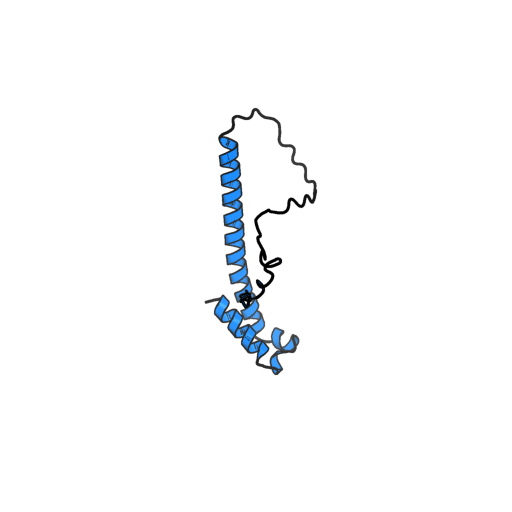O 1
ATOM 743 N N . SER A 1 91 ? -5.952 23.411 10.336 1.00 60.06 91 SER A N 1
ATOM 744 C CA . SER A 1 91 ? -5.142 24.621 10.158 1.00 60.06 91 SER A CA 1
ATOM 745 C C . SER A 1 91 ? -4.047 24.371 9.112 1.00 60.06 91 SER A C 1
ATOM 747 O O . SER A 1 91 ? -2.879 24.145 9.426 1.00 60.06 91 SER A O 1
ATOM 749 N N . TYR A 1 92 ? -4.437 24.364 7.840 1.00 57.00 92 TYR A N 1
ATOM 750 C CA . TYR A 1 92 ? -3.520 24.489 6.719 1.00 57.00 92 TYR A CA 1
ATOM 751 C C . TYR A 1 92 ? -3.302 25.985 6.459 1.00 57.00 92 TYR A C 1
ATOM 753 O O . TYR A 1 92 ? -4.160 26.651 5.893 1.00 57.00 92 TYR A O 1
ATOM 761 N N . GLY A 1 93 ? -2.151 26.520 6.873 1.00 64.62 93 GLY A N 1
ATOM 762 C CA . GLY A 1 93 ? -1.616 27.756 6.288 1.00 64.62 93 GLY A CA 1
ATOM 763 C C . GLY A 1 93 ? -2.096 29.091 6.871 1.00 64.62 93 GLY A C 1
ATOM 764 O O . GLY A 1 93 ? -2.489 29.977 6.120 1.00 64.62 93 GLY A O 1
ATOM 765 N N . GLN A 1 94 ? -1.919 29.316 8.178 1.00 62.78 94 GLN A N 1
ATOM 766 C CA . GLN A 1 94 ? -2.006 30.654 8.811 1.00 62.78 94 GLN A CA 1
ATOM 767 C C . GLN A 1 94 ? -0.904 31.646 8.349 1.00 62.78 94 GLN A C 1
ATOM 769 O O . GLN A 1 94 ? -0.699 32.693 8.953 1.00 62.78 94 GLN A O 1
ATOM 774 N N . SER A 1 95 ? -0.156 31.334 7.288 1.00 63.53 95 SER A N 1
ATOM 775 C CA . SER A 1 95 ? 0.921 32.172 6.748 1.00 63.53 95 SER A CA 1
ATOM 776 C C . SER A 1 95 ? 0.454 33.196 5.707 1.00 63.53 95 SER A C 1
ATOM 778 O O . SER A 1 95 ? 1.262 34.009 5.269 1.00 63.53 95 SER A O 1
ATOM 780 N N . ALA A 1 96 ? -0.829 33.209 5.330 1.00 60.69 96 ALA A N 1
ATOM 781 C CA . ALA A 1 96 ? -1.369 34.079 4.277 1.00 60.69 96 ALA A CA 1
ATOM 782 C C . ALA A 1 96 ? -1.494 35.578 4.649 1.00 60.69 96 ALA A C 1
ATOM 784 O O . ALA A 1 96 ? -2.126 36.331 3.916 1.00 60.69 96 ALA A O 1
ATOM 785 N N . GLY A 1 97 ? -0.901 36.026 5.763 1.00 64.56 97 GLY A N 1
ATOM 786 C CA . GLY A 1 97 ? -0.975 37.421 6.225 1.00 64.56 97 GLY A CA 1
ATOM 787 C C . GLY A 1 97 ? 0.296 37.969 6.879 1.00 64.56 97 GLY A C 1
ATOM 788 O O . GLY A 1 97 ? 0.253 39.030 7.495 1.00 64.56 97 GLY A O 1
ATOM 789 N N . LEU A 1 98 ? 1.431 37.269 6.780 1.00 63.28 98 LEU A N 1
ATOM 790 C CA . LEU A 1 98 ? 2.716 37.797 7.247 1.00 63.28 98 LEU A CA 1
ATOM 791 C C . LEU A 1 98 ? 3.348 38.651 6.144 1.00 63.28 98 LEU A C 1
ATOM 793 O O . LEU A 1 98 ? 4.190 38.178 5.383 1.00 63.28 98 LEU A O 1
ATOM 797 N N . GLU A 1 99 ? 2.945 39.917 6.056 1.00 66.12 99 GLU A N 1
ATOM 798 C CA . GLU A 1 99 ? 3.708 40.886 5.271 1.00 66.12 99 GLU A CA 1
ATOM 799 C C . GLU A 1 99 ? 5.093 41.091 5.916 1.00 66.12 99 GLU A C 1
ATOM 801 O O . GLU A 1 99 ? 5.198 41.217 7.145 1.00 66.12 99 GLU A O 1
ATOM 806 N N . PRO A 1 100 ? 6.188 41.112 5.132 1.00 67.62 100 PRO A N 1
ATOM 807 C CA . PRO A 1 100 ? 7.508 41.393 5.672 1.00 67.62 100 PRO A CA 1
ATOM 808 C C . PRO A 1 100 ? 7.509 42.795 6.287 1.00 67.62 100 PRO A C 1
ATOM 810 O O . PRO A 1 100 ? 7.250 43.791 5.613 1.00 67.62 100 PRO A O 1
ATOM 813 N N . ARG A 1 101 ? 7.809 42.874 7.591 1.00 62.59 101 ARG A N 1
ATOM 814 C CA . ARG A 1 101 ? 7.908 44.147 8.316 1.00 62.59 101 ARG A CA 1
ATOM 815 C C . ARG A 1 101 ? 8.878 45.076 7.560 1.00 62.59 101 ARG A C 1
ATOM 817 O O . ARG A 1 101 ? 10.036 44.686 7.387 1.00 62.59 101 ARG A O 1
ATOM 824 N N . PRO A 1 102 ? 8.473 46.298 7.165 1.00 68.44 102 PRO A N 1
ATOM 825 C CA . PRO A 1 102 ? 9.381 47.211 6.485 1.00 68.44 102 PRO A CA 1
ATOM 826 C C . PRO A 1 102 ? 10.564 47.580 7.400 1.00 68.44 102 PRO A C 1
ATOM 828 O O . PRO A 1 102 ? 10.404 47.657 8.629 1.00 68.44 102 PRO A O 1
ATOM 831 N N . PRO A 1 103 ? 11.767 47.796 6.836 1.00 67.31 103 PRO A N 1
ATOM 832 C CA . PRO A 1 103 ? 12.954 48.110 7.619 1.00 67.31 103 PRO A CA 1
ATOM 833 C C . PRO A 1 103 ? 12.764 49.427 8.381 1.00 67.31 103 PRO A C 1
ATOM 835 O O . PRO A 1 103 ? 12.353 50.445 7.824 1.00 67.31 103 PRO A O 1
ATOM 838 N N . LYS A 1 104 ? 13.075 49.415 9.683 1.00 66.12 104 LYS A N 1
ATOM 839 C CA . LYS A 1 104 ? 13.026 50.608 10.537 1.00 66.12 104 LYS A CA 1
ATOM 840 C C . LYS A 1 104 ? 14.132 51.580 10.116 1.00 66.12 104 LYS A C 1
ATOM 842 O O . LYS A 1 104 ? 15.271 51.446 10.557 1.00 66.12 104 LYS A O 1
ATOM 847 N N . VAL A 1 105 ? 13.799 52.576 9.300 1.00 62.78 105 VAL A N 1
ATOM 848 C CA . VAL A 1 105 ? 14.692 53.711 9.037 1.00 62.78 105 VAL A CA 1
ATOM 849 C C . VAL A 1 105 ? 14.714 54.592 10.290 1.00 62.78 105 VAL A C 1
ATOM 851 O O . VAL A 1 105 ? 13.695 55.169 10.671 1.00 62.78 105 VAL A O 1
ATOM 854 N N . LYS A 1 106 ? 15.866 54.683 10.966 1.00 59.34 106 LYS A N 1
ATOM 855 C CA . LYS A 1 106 ? 16.072 55.660 12.045 1.00 59.34 106 LYS A CA 1
ATOM 856 C C . LYS A 1 106 ? 16.069 57.058 11.422 1.00 59.34 106 LYS A C 1
ATOM 858 O O . LYS A 1 106 ? 17.001 57.411 10.705 1.00 59.34 106 LYS A O 1
ATOM 863 N N . LYS A 1 107 ? 15.028 57.850 11.686 1.00 52.91 107 LYS A N 1
ATOM 864 C CA . LYS A 1 107 ? 15.031 59.287 11.389 1.00 52.91 107 LYS A CA 1
ATOM 865 C C . LYS A 1 107 ? 15.998 59.966 12.359 1.00 52.91 107 LYS A C 1
ATOM 867 O O . LYS A 1 107 ? 15.641 60.235 13.502 1.00 52.91 107 LYS A O 1
ATOM 872 N N . ASN A 1 108 ? 17.227 60.197 11.911 1.00 56.22 108 ASN A N 1
ATOM 873 C CA . ASN A 1 108 ? 18.111 61.164 12.545 1.00 56.22 108 ASN A CA 1
ATOM 874 C C . ASN A 1 108 ? 17.577 62.551 12.178 1.00 56.22 108 ASN A C 1
ATOM 876 O O . ASN A 1 108 ? 17.680 62.967 11.026 1.00 56.22 108 ASN A O 1
ATOM 880 N N . TYR A 1 109 ? 16.955 63.234 13.134 1.00 55.56 109 TYR A N 1
ATOM 881 C CA . TYR A 1 109 ? 16.653 64.652 12.991 1.00 55.56 109 TYR A CA 1
ATOM 882 C C . TYR A 1 109 ? 17.982 65.408 13.081 1.00 55.56 109 TYR A C 1
ATOM 884 O O . TYR A 1 109 ? 18.644 65.369 14.119 1.00 55.56 109 TYR A O 1
ATOM 892 N N . LEU A 1 110 ? 18.401 66.018 11.968 1.00 60.28 110 LEU A N 1
ATOM 893 C CA . LEU A 1 110 ? 19.448 67.032 11.991 1.00 60.28 110 LEU A CA 1
ATOM 894 C C . LEU A 1 110 ? 18.945 68.227 12.807 1.00 60.28 110 LEU A C 1
ATOM 896 O O . LEU A 1 110 ? 17.779 68.612 12.711 1.00 60.28 110 LEU A O 1
ATOM 900 N N . LYS A 1 111 ? 19.850 68.720 13.644 1.00 45.66 111 LYS A N 1
ATOM 901 C CA . LYS A 1 111 ? 19.722 69.883 14.513 1.00 45.66 111 LYS A CA 1
ATOM 902 C C . LYS A 1 111 ? 19.909 71.166 13.713 1.00 45.66 111 LYS A C 1
ATOM 904 O O . LYS A 1 111 ? 20.708 71.116 12.751 1.00 45.66 111 LYS A O 1
#

Organism: NCBI:txid428564

Foldseek 3Di:
DLVVLLVVLVVVCVPDPVNVPVVNVCVDPSVVSNVVSVVVVVVVVVVVVVVVVVVVVVVVVVVVVVDDDPDDDDDDDDDDDPDPPPPPPPPDDPPPPDDPDPDDDPPPDDD